Protein AF-A0A1I6D1D0-F1 (afdb_monomer_lite)

Radius of gyration: 14.94 Å; chains: 1; bounding box: 34×13×48 Å

Sequence (60 aa):
MFNPVSYTRIRREVGKVREKVQAALDKVRPALQRDGGDVELVEVTPDGVVKVRLKGACGG

Organism: NCBI:txid1121426

Secondary structure (DSSP, 8-state):
---HHHHHHHHHHHHHHHHHHHHHHHHHHHHHHHTTEEEEEEEE-TTSPEEEEEEESTT-

pLDDT: mean 79.09, std 11.58, range [46.47, 90.31]

Structure (mmCIF, N/CA/C/O backbone):
data_AF-A0A1I6D1D0-F1
#
_entry.id   AF-A0A1I6D1D0-F1
#
loop_
_atom_site.group_PDB
_atom_site.id
_atom_site.type_symbol
_atom_site.label_atom_id
_atom_site.label_alt_id
_atom_site.label_comp_id
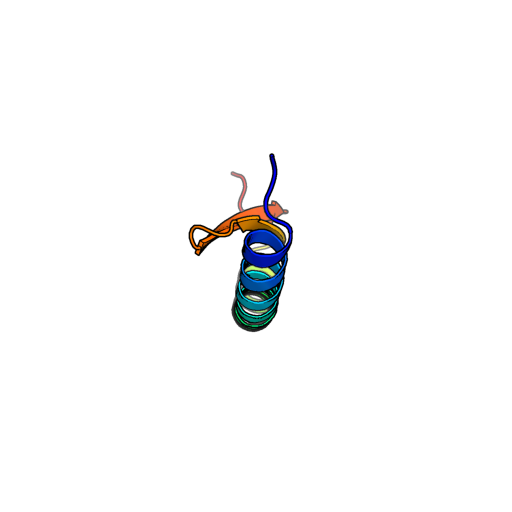_atom_site.label_asym_id
_atom_site.label_entity_id
_atom_site.label_seq_id
_atom_site.pdbx_PDB_ins_code
_atom_site.Cartn_x
_atom_site.Cartn_y
_atom_site.Cartn_z
_atom_site.occupancy
_atom_site.B_iso_or_equiv
_atom_site.auth_seq_id
_atom_site.auth_comp_id
_atom_site.auth_asym_id
_atom_site.auth_atom_id
_atom_site.pdbx_PDB_model_num
ATOM 1 N N . MET A 1 1 ? -4.910 -1.832 33.988 1.00 49.25 1 MET A N 1
ATOM 2 C CA . MET A 1 1 ? -6.345 -1.593 33.718 1.00 49.25 1 MET A CA 1
ATOM 3 C C . MET A 1 1 ? -6.499 -1.255 32.232 1.00 49.25 1 MET A C 1
ATOM 5 O O . MET A 1 1 ? -6.646 -0.101 31.859 1.00 49.25 1 MET A O 1
ATOM 9 N N . PHE A 1 2 ? -6.318 -2.254 31.362 1.00 52.66 2 PHE A N 1
ATOM 10 C CA . PHE A 1 2 ? -6.406 -2.094 29.905 1.00 52.66 2 PHE A CA 1
ATOM 11 C C . PHE A 1 2 ? -7.878 -2.201 29.502 1.00 52.66 2 PHE A C 1
ATOM 13 O O . PHE A 1 2 ? -8.508 -3.224 29.757 1.00 52.66 2 PHE A O 1
ATOM 20 N N . ASN A 1 3 ? -8.441 -1.137 28.930 1.00 55.09 3 ASN A N 1
ATOM 21 C CA . ASN A 1 3 ? -9.844 -1.105 28.529 1.00 55.09 3 ASN A CA 1
ATOM 22 C C . ASN A 1 3 ? -10.028 -1.898 27.208 1.00 55.09 3 ASN A C 1
ATOM 24 O O . ASN A 1 3 ? -9.439 -1.520 26.194 1.00 55.09 3 ASN A O 1
ATOM 28 N N . PRO A 1 4 ? -10.814 -2.993 27.173 1.00 63.44 4 PRO A N 1
ATOM 29 C CA . PRO A 1 4 ? -10.964 -3.836 25.978 1.00 63.44 4 PRO A CA 1
ATOM 30 C C . PRO A 1 4 ? -11.739 -3.157 24.830 1.00 63.44 4 PRO A C 1
ATOM 32 O O . PRO A 1 4 ? -11.651 -3.577 23.670 1.00 63.44 4 PRO A O 1
ATOM 35 N N . VAL A 1 5 ? -12.476 -2.077 25.117 1.00 65.81 5 VAL A N 1
ATOM 36 C CA . VAL A 1 5 ? -13.294 -1.371 24.117 1.00 65.81 5 VAL A CA 1
ATOM 37 C C . VAL A 1 5 ? -12.434 -0.536 23.161 1.00 65.81 5 VAL A C 1
ATOM 39 O O . VAL A 1 5 ? -12.705 -0.503 21.957 1.00 65.81 5 VAL A O 1
ATOM 42 N N . SER A 1 6 ? -11.367 0.098 23.657 1.00 64.75 6 SER A N 1
ATOM 43 C CA . SER A 1 6 ? -10.469 0.928 22.840 1.00 64.75 6 SER A CA 1
ATOM 44 C C . SER A 1 6 ? -9.704 0.094 21.809 1.00 64.75 6 SER A C 1
ATOM 46 O O . SER A 1 6 ? -9.611 0.485 20.648 1.00 64.75 6 SER A O 1
ATOM 48 N N . TYR A 1 7 ? -9.243 -1.101 22.183 1.00 66.38 7 TYR A N 1
ATOM 49 C CA . TYR A 1 7 ? -8.483 -1.974 21.283 1.00 66.38 7 TYR A CA 1
ATOM 50 C C . TYR A 1 7 ? -9.342 -2.591 20.159 1.00 66.38 7 TYR A C 1
ATOM 52 O O . TYR A 1 7 ? -8.874 -2.767 19.033 1.00 66.38 7 TYR A O 1
ATOM 60 N N . THR A 1 8 ? -10.629 -2.848 20.417 1.00 68.69 8 THR A N 1
ATOM 61 C CA . THR A 1 8 ? -11.565 -3.368 19.401 1.00 68.69 8 THR A CA 1
ATOM 62 C C . THR A 1 8 ? -11.867 -2.334 18.310 1.00 68.69 8 THR A C 1
ATOM 64 O O . THR A 1 8 ? -11.953 -2.682 17.130 1.00 68.69 8 THR A O 1
ATOM 67 N N . ARG A 1 9 ? -12.003 -1.050 18.678 1.00 73.50 9 ARG A N 1
ATOM 68 C CA . ARG A 1 9 ? -12.214 0.047 17.717 1.00 73.50 9 ARG A CA 1
ATOM 69 C C . ARG A 1 9 ? -10.998 0.215 16.802 1.00 73.50 9 ARG A C 1
ATOM 71 O O . ARG A 1 9 ? -11.158 0.158 15.585 1.00 73.50 9 ARG A O 1
ATOM 78 N N . ILE A 1 10 ? -9.808 0.252 17.402 1.00 73.38 10 ILE A N 1
ATOM 79 C CA . ILE A 1 10 ? -8.529 0.351 16.691 1.00 73.38 10 ILE A CA 1
ATOM 80 C C . ILE A 1 10 ? -8.346 -0.812 15.704 1.00 73.38 10 ILE A C 1
ATOM 82 O O . ILE A 1 10 ? -8.014 -0.586 14.542 1.00 73.38 10 ILE A O 1
ATOM 86 N N . ARG A 1 11 ? -8.624 -2.062 16.110 1.00 71.75 11 ARG A N 1
ATOM 87 C CA . ARG A 1 11 ? -8.510 -3.218 15.199 1.00 71.75 11 ARG A CA 1
ATOM 88 C C . ARG A 1 11 ? -9.415 -3.114 13.967 1.00 71.75 11 ARG A C 1
ATOM 90 O O . ARG A 1 11 ? -8.997 -3.528 12.888 1.00 71.75 11 ARG A O 1
ATOM 97 N N . ARG A 1 12 ? -10.632 -2.569 14.094 1.00 75.25 12 ARG A N 1
ATOM 98 C CA . ARG A 1 12 ? -11.540 -2.397 12.943 1.00 75.25 12 ARG A CA 1
ATOM 99 C C . ARG A 1 12 ? -11.084 -1.291 11.993 1.00 75.25 12 ARG A C 1
ATOM 101 O O . ARG A 1 12 ? -11.229 -1.443 10.782 1.00 75.25 12 ARG A O 1
ATOM 108 N N . GLU A 1 13 ? -10.533 -0.202 12.521 1.00 76.44 13 GLU A N 1
ATOM 109 C CA . GLU A 1 13 ? -9.983 0.890 11.707 1.00 76.44 13 GLU A CA 1
ATOM 110 C C . GLU A 1 13 ? -8.720 0.453 10.959 1.00 76.44 13 GLU A C 1
ATOM 112 O O . GLU A 1 13 ? -8.667 0.582 9.736 1.00 76.44 13 GLU A O 1
ATOM 117 N N . VAL A 1 14 ? -7.760 -0.170 11.651 1.00 76.75 14 VAL A N 1
ATOM 118 C CA . VAL A 1 14 ? -6.529 -0.689 11.029 1.00 76.75 14 VAL A CA 1
ATOM 119 C C . VAL A 1 14 ? -6.836 -1.773 9.990 1.00 76.75 14 VAL A C 1
ATOM 121 O O . VAL A 1 14 ? -6.205 -1.801 8.934 1.00 76.75 14 VAL A O 1
ATOM 124 N N . GLY A 1 15 ? -7.839 -2.626 10.230 1.00 77.38 15 GLY A N 1
ATOM 125 C CA . GLY A 1 15 ? -8.302 -3.617 9.251 1.00 77.38 15 GLY A CA 1
ATOM 126 C C . GLY A 1 15 ? -8.755 -2.982 7.931 1.00 77.38 15 GLY A C 1
ATOM 127 O O . GLY A 1 15 ? -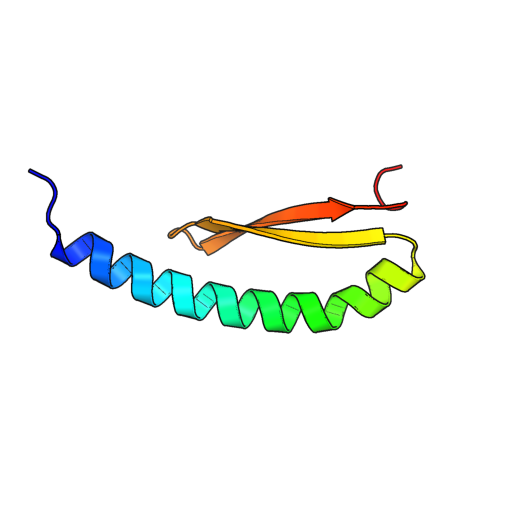8.275 -3.369 6.868 1.00 77.38 15 GLY A O 1
ATOM 128 N N . LYS A 1 16 ? -9.588 -1.933 7.995 1.00 81.38 16 LYS A N 1
ATOM 129 C CA . LYS A 1 16 ? -10.023 -1.186 6.800 1.00 81.38 16 LYS A CA 1
ATOM 130 C C . LYS A 1 16 ? -8.870 -0.486 6.081 1.00 81.38 16 LYS A C 1
ATOM 132 O O . LYS A 1 16 ? -8.879 -0.387 4.855 1.00 81.38 16 LYS A O 1
ATOM 137 N N . VAL A 1 17 ? -7.894 0.040 6.822 1.00 86.62 17 VAL A N 1
ATOM 138 C CA . VAL A 1 17 ? -6.725 0.703 6.223 1.00 86.62 17 VAL A CA 1
ATOM 139 C C . VAL A 1 17 ? -5.832 -0.316 5.519 1.00 86.62 17 VAL A C 1
ATOM 141 O O . VAL A 1 17 ? -5.406 -0.053 4.398 1.00 86.62 17 VAL A O 1
ATOM 144 N N . ARG A 1 18 ? -5.617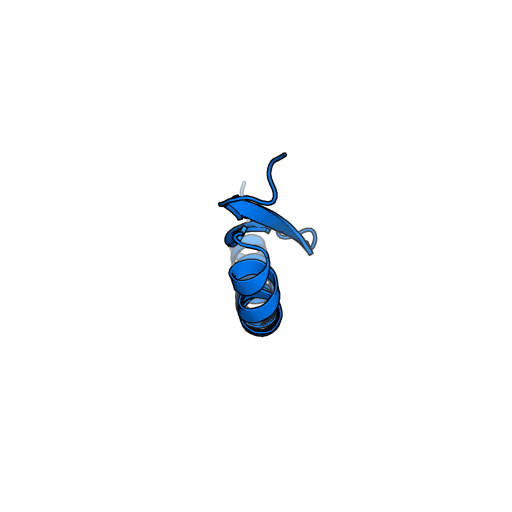 -1.503 6.103 1.00 85.94 18 ARG A N 1
ATOM 145 C CA . ARG A 1 18 ? -4.847 -2.586 5.466 1.00 85.94 18 ARG A CA 1
ATOM 146 C C . ARG A 1 18 ? -5.395 -2.970 4.098 1.00 85.94 18 ARG A C 1
ATOM 148 O O . ARG A 1 18 ? -4.610 -3.092 3.167 1.00 85.94 18 ARG A O 1
ATOM 155 N N . GLU A 1 19 ? -6.709 -3.125 3.962 1.00 87.69 19 GLU A N 1
ATOM 156 C CA . GLU A 1 19 ? -7.338 -3.467 2.678 1.00 87.69 19 GLU A CA 1
ATOM 157 C C . GLU A 1 19 ? -7.088 -2.390 1.613 1.00 87.69 19 GLU A C 1
ATOM 159 O O . GLU A 1 19 ? -6.705 -2.699 0.485 1.00 87.69 19 GLU A O 1
ATOM 164 N N . LYS A 1 20 ? -7.229 -1.110 1.983 1.00 88.88 20 LYS A N 1
ATOM 165 C CA . LYS A 1 20 ? -6.943 0.016 1.079 1.00 88.88 20 LYS A CA 1
ATOM 166 C C . LYS A 1 20 ? -5.474 0.074 0.674 1.00 88.88 20 LYS A C 1
ATOM 168 O O . LYS A 1 20 ? -5.171 0.317 -0.491 1.00 88.88 20 LYS A O 1
ATOM 173 N N . VAL A 1 21 ? -4.575 -0.144 1.631 1.00 88.56 21 VAL A N 1
ATOM 174 C CA . VAL A 1 21 ? -3.130 -0.178 1.392 1.00 88.56 21 VAL A CA 1
ATOM 175 C C . VAL A 1 21 ? -2.778 -1.338 0.467 1.00 88.56 21 VAL A C 1
ATOM 177 O O . VAL A 1 21 ? -2.043 -1.128 -0.488 1.00 88.56 21 VAL A O 1
ATOM 180 N N . GLN A 1 22 ? -3.345 -2.527 0.679 1.00 87.81 22 GLN A N 1
ATOM 181 C CA . GLN A 1 22 ? -3.117 -3.681 -0.190 1.00 87.81 22 GLN A CA 1
ATOM 182 C C . GLN A 1 22 ? -3.564 -3.393 -1.628 1.00 87.81 22 GLN A C 1
ATOM 184 O O . GLN A 1 22 ? -2.777 -3.559 -2.554 1.00 87.81 22 GLN A O 1
ATOM 189 N N . ALA A 1 23 ? -4.771 -2.851 -1.812 1.00 90.31 23 ALA A N 1
ATOM 190 C CA . ALA A 1 23 ? -5.275 -2.483 -3.134 1.00 90.31 23 ALA A CA 1
ATOM 191 C C . ALA A 1 23 ? -4.425 -1.398 -3.823 1.00 90.31 23 ALA A C 1
ATOM 193 O O . ALA A 1 23 ? -4.329 -1.367 -5.050 1.00 90.31 23 ALA A O 1
ATOM 194 N N . ALA A 1 24 ? -3.818 -0.490 -3.053 1.00 90.19 24 ALA A N 1
ATOM 195 C CA . ALA A 1 24 ? -2.869 0.483 -3.581 1.00 90.19 24 ALA A CA 1
ATOM 196 C C . ALA A 1 24 ? -1.545 -0.187 -3.979 1.00 90.19 24 ALA A C 1
ATOM 198 O O . ALA A 1 24 ? -1.072 0.030 -5.091 1.00 90.19 24 ALA A O 1
ATOM 199 N N . LEU A 1 25 ? -0.982 -1.040 -3.118 1.00 88.50 25 LEU A N 1
ATOM 200 C CA . LEU A 1 25 ? 0.251 -1.783 -3.390 1.00 88.50 25 LEU A CA 1
ATOM 201 C C . LEU A 1 25 ? 0.115 -2.682 -4.623 1.00 88.50 25 LEU A C 1
ATOM 203 O O . LEU A 1 25 ? 1.024 -2.709 -5.448 1.00 88.50 25 LEU A O 1
ATOM 207 N N . ASP A 1 26 ? -1.030 -3.337 -4.814 1.00 89.62 26 ASP A N 1
ATOM 208 C CA . ASP A 1 26 ? -1.290 -4.192 -5.978 1.00 89.62 26 ASP A CA 1
ATOM 209 C C . ASP A 1 26 ? -1.276 -3.418 -7.306 1.00 89.62 26 ASP A C 1
ATOM 211 O O . ASP A 1 26 ? -0.927 -3.979 -8.341 1.00 89.62 26 ASP A O 1
ATOM 215 N N . LYS A 1 27 ? -1.575 -2.111 -7.292 1.00 90.12 27 LYS A N 1
ATOM 216 C CA . LYS A 1 27 ? -1.446 -1.249 -8.480 1.00 90.12 27 LYS A CA 1
ATOM 217 C C . LYS A 1 27 ? -0.003 -0.850 -8.775 1.00 90.12 27 LYS A C 1
ATOM 219 O O . LYS A 1 27 ? 0.329 -0.603 -9.929 1.00 90.12 27 LYS A O 1
ATOM 224 N N . VAL A 1 28 ? 0.842 -0.761 -7.748 1.00 86.69 28 VAL A N 1
ATOM 225 C CA . VAL A 1 28 ? 2.243 -0.321 -7.871 1.00 86.69 28 VAL A CA 1
ATOM 226 C C . VAL A 1 28 ? 3.182 -1.507 -8.126 1.00 86.69 28 VAL A C 1
ATOM 228 O O . VAL A 1 28 ? 4.194 -1.359 -8.807 1.00 86.69 28 VAL A O 1
ATOM 231 N N . ARG A 1 29 ? 2.822 -2.710 -7.661 1.00 86.06 29 ARG A N 1
ATOM 232 C CA . ARG A 1 29 ? 3.571 -3.963 -7.858 1.00 86.06 29 ARG A CA 1
ATOM 233 C C . ARG A 1 29 ? 4.005 -4.234 -9.300 1.00 86.06 29 ARG A C 1
ATOM 235 O O . ARG A 1 29 ? 5.179 -4.534 -9.479 1.00 86.06 29 ARG A O 1
ATOM 242 N N . PRO A 1 30 ? 3.149 -4.089 -10.330 1.00 87.94 30 PRO A N 1
ATOM 243 C CA . PRO A 1 30 ? 3.567 -4.314 -11.710 1.00 87.94 30 PRO A CA 1
ATOM 244 C C . PRO A 1 30 ? 4.693 -3.375 -12.148 1.00 87.94 30 PRO A C 1
ATOM 246 O O . PRO A 1 30 ? 5.565 -3.788 -12.901 1.00 87.94 30 PRO A O 1
ATOM 249 N N . ALA A 1 31 ? 4.695 -2.124 -11.679 1.00 86.50 31 ALA A N 1
ATOM 250 C CA . ALA A 1 31 ? 5.774 -1.184 -11.973 1.00 86.50 31 ALA A CA 1
ATOM 251 C C . ALA A 1 31 ? 7.068 -1.609 -11.266 1.00 86.50 31 ALA A C 1
ATOM 253 O O . ALA A 1 31 ? 8.096 -1.764 -11.914 1.00 86.50 31 ALA A O 1
ATOM 254 N N . LEU A 1 32 ? 6.989 -1.923 -9.970 1.00 83.62 32 LEU A N 1
ATOM 255 C CA . LEU A 1 32 ? 8.151 -2.356 -9.189 1.00 83.62 32 LEU A CA 1
ATOM 256 C C . LEU A 1 32 ? 8.762 -3.660 -9.719 1.00 83.62 32 LEU A C 1
ATOM 258 O O . LEU A 1 32 ? 9.979 -3.766 -9.806 1.00 83.62 32 LEU A O 1
ATOM 262 N N . GLN A 1 33 ? 7.934 -4.622 -10.134 1.00 84.50 33 GLN A N 1
ATOM 263 C CA . GLN A 1 33 ? 8.379 -5.886 -10.731 1.00 84.50 33 GLN A CA 1
ATOM 264 C C . GLN A 1 33 ? 9.053 -5.691 -12.088 1.00 84.50 33 GLN A C 1
ATOM 266 O O . GLN A 1 33 ? 10.018 -6.391 -12.392 1.00 84.50 33 GLN A O 1
ATOM 271 N N . ARG A 1 34 ? 8.592 -4.722 -12.892 1.00 83.44 34 A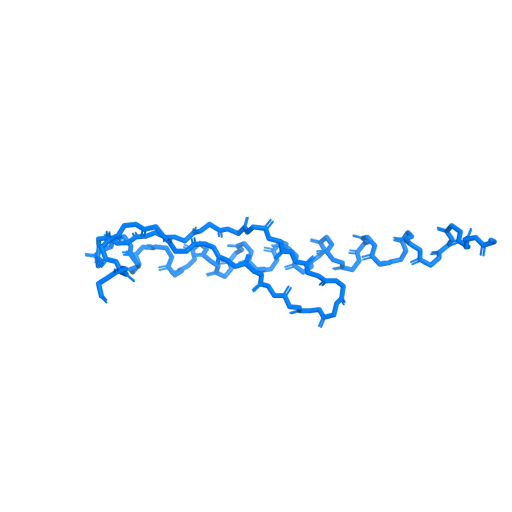RG A N 1
ATOM 272 C CA . ARG A 1 34 ? 9.268 -4.338 -14.142 1.00 83.44 34 ARG A CA 1
ATOM 273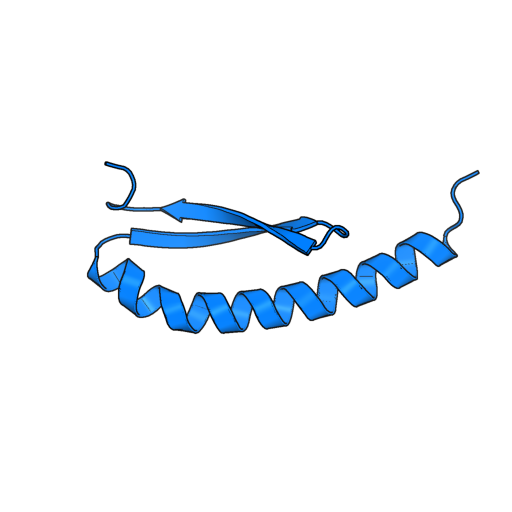 C C . ARG A 1 34 ? 10.645 -3.735 -13.890 1.00 83.44 34 ARG A C 1
ATOM 275 O O . ARG A 1 34 ? 11.554 -3.999 -14.670 1.00 83.44 34 ARG A O 1
ATOM 282 N N . ASP A 1 35 ? 10.798 -3.012 -12.787 1.00 82.19 35 ASP A N 1
ATOM 283 C CA . ASP A 1 35 ? 12.077 -2.459 -12.333 1.00 82.19 35 ASP A CA 1
ATOM 284 C C . ASP A 1 35 ? 12.942 -3.503 -11.587 1.00 82.19 35 ASP A C 1
ATOM 286 O O . ASP A 1 35 ? 14.000 -3.182 -11.047 1.00 82.19 35 ASP A O 1
ATOM 290 N N . GLY A 1 36 ? 12.517 -4.774 -11.548 1.00 81.06 36 GLY A N 1
ATOM 291 C CA . GLY A 1 36 ? 13.243 -5.875 -10.905 1.00 81.06 36 GLY A CA 1
ATOM 292 C C . GLY A 1 36 ? 13.117 -5.914 -9.378 1.00 81.06 36 GLY A C 1
ATOM 293 O O . GLY A 1 36 ? 13.868 -6.631 -8.714 1.00 81.06 36 GLY A O 1
ATOM 294 N N . GLY A 1 37 ? 12.194 -5.142 -8.806 1.00 85.31 37 GLY A N 1
ATOM 295 C CA . GLY A 1 37 ? 11.861 -5.102 -7.386 1.00 85.31 37 GLY A CA 1
ATOM 296 C C . GLY A 1 37 ? 10.500 -5.725 -7.052 1.00 85.31 37 GLY A C 1
ATOM 297 O O . GLY A 1 37 ? 9.769 -6.209 -7.905 1.00 85.31 37 GLY A O 1
ATOM 298 N N . ASP A 1 38 ? 10.136 -5.711 -5.778 1.00 85.69 38 ASP A N 1
ATOM 299 C CA . ASP A 1 38 ? 8.810 -6.066 -5.276 1.00 85.69 38 ASP A CA 1
ATOM 300 C C . ASP A 1 38 ? 8.564 -5.358 -3.936 1.00 85.69 38 ASP A C 1
ATOM 302 O O . ASP A 1 38 ? 9.490 -4.847 -3.301 1.00 85.69 38 ASP A O 1
ATOM 306 N N . VAL A 1 39 ? 7.311 -5.319 -3.492 1.00 86.31 39 VAL A N 1
ATOM 307 C CA . VAL A 1 39 ? 6.915 -4.714 -2.221 1.00 86.31 39 VAL A CA 1
ATOM 308 C C . VAL A 1 39 ? 5.993 -5.637 -1.433 1.00 86.31 39 VAL A C 1
ATOM 310 O O . VAL A 1 39 ? 5.008 -6.187 -1.940 1.00 86.31 39 VAL A O 1
ATOM 313 N N . GLU A 1 40 ? 6.307 -5.777 -0.149 1.00 87.19 40 GLU A N 1
ATOM 314 C CA . GLU A 1 40 ? 5.529 -6.543 0.816 1.00 87.19 40 GLU A CA 1
ATOM 315 C C . GLU A 1 40 ? 5.073 -5.654 1.973 1.00 87.19 40 GLU A C 1
ATOM 317 O O . GLU A 1 40 ? 5.860 -4.901 2.549 1.00 87.19 40 GLU A O 1
ATOM 322 N N . LEU A 1 41 ? 3.793 -5.751 2.328 1.00 88.12 41 LEU A N 1
ATOM 323 C CA . LEU A 1 41 ? 3.231 -5.060 3.481 1.00 88.12 41 LEU A CA 1
ATOM 324 C C . LEU A 1 41 ? 3.606 -5.801 4.772 1.00 88.12 41 LEU A C 1
ATOM 326 O O . LEU A 1 41 ? 3.169 -6.930 4.978 1.00 88.12 41 LEU A O 1
ATOM 330 N N . VAL A 1 42 ? 4.373 -5.154 5.650 1.00 89.19 42 VAL A N 1
ATOM 331 C CA . VAL A 1 42 ? 4.839 -5.747 6.916 1.00 89.19 42 VAL A CA 1
ATOM 332 C C . VAL A 1 42 ? 3.877 -5.429 8.054 1.00 89.19 42 VAL A C 1
ATOM 334 O O . VAL A 1 42 ? 3.460 -6.313 8.798 1.00 89.19 42 VAL A O 1
ATOM 337 N N . GLU A 1 43 ? 3.518 -4.156 8.202 1.00 85.81 43 GLU A N 1
ATOM 338 C CA . GLU A 1 43 ? 2.725 -3.682 9.332 1.00 85.81 43 GLU A CA 1
ATOM 339 C C . GLU A 1 43 ? 1.950 -2.421 8.944 1.00 85.81 43 GLU A C 1
ATOM 341 O O . GLU A 1 43 ? 2.430 -1.591 8.172 1.00 85.81 43 GLU A O 1
ATOM 346 N N . VAL A 1 44 ? 0.758 -2.260 9.514 1.00 85.75 44 VAL A N 1
ATOM 347 C CA . VAL A 1 44 ? 0.026 -0.990 9.511 1.00 85.75 44 VAL A CA 1
ATOM 348 C C . VAL A 1 44 ? -0.236 -0.633 10.963 1.00 85.75 44 VAL A C 1
ATOM 350 O O . VAL A 1 44 ? -0.931 -1.374 11.662 1.00 85.75 44 VAL A O 1
ATOM 353 N N . THR A 1 45 ? 0.348 0.469 11.424 1.00 84.44 45 THR A N 1
ATOM 354 C CA . THR A 1 45 ? 0.162 0.946 12.794 1.00 84.44 45 THR A CA 1
ATOM 355 C C . THR A 1 45 ? -1.177 1.683 12.922 1.00 84.44 45 THR A C 1
ATOM 357 O O . THR A 1 45 ? -1.712 2.191 11.930 1.00 84.44 45 THR A O 1
ATOM 360 N N . PRO A 1 46 ? -1.745 1.766 14.137 1.00 79.56 46 PRO A N 1
ATOM 361 C CA . PRO A 1 46 ? -2.943 2.569 14.393 1.00 79.56 46 PRO A CA 1
ATOM 362 C C . PRO A 1 46 ? -2.766 4.064 14.100 1.00 79.56 46 PRO A C 1
ATOM 364 O O . PRO A 1 46 ? -3.751 4.741 13.828 1.00 79.56 46 PRO A O 1
ATOM 367 N N . ASP A 1 47 ? -1.529 4.558 14.081 1.00 80.62 47 ASP A N 1
ATOM 368 C CA . ASP A 1 47 ? -1.187 5.947 13.752 1.00 80.62 47 ASP A CA 1
ATOM 369 C C . ASP A 1 47 ? -1.212 6.230 12.237 1.00 80.62 47 ASP A C 1
ATOM 371 O O . ASP A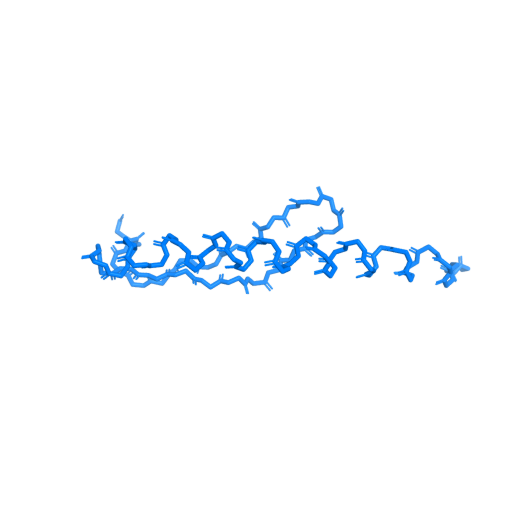 1 47 ? -0.850 7.317 11.794 1.00 80.62 47 ASP A O 1
ATOM 375 N N . GLY A 1 48 ? -1.606 5.244 11.422 1.00 80.19 48 GLY A N 1
ATOM 376 C CA . GLY A 1 48 ? -1.652 5.360 9.964 1.00 80.19 48 GLY A CA 1
ATOM 377 C C . GLY A 1 48 ? -0.294 5.187 9.283 1.00 80.19 48 GLY A C 1
ATOM 378 O O . GLY A 1 48 ? -0.180 5.442 8.084 1.00 80.19 48 GLY A O 1
ATOM 379 N N . VAL A 1 49 ? 0.732 4.734 10.010 1.00 85.94 49 VAL A N 1
ATOM 380 C CA . VAL A 1 49 ? 2.057 4.470 9.441 1.00 85.94 49 VAL A CA 1
ATOM 381 C C . VAL A 1 49 ? 2.081 3.067 8.848 1.00 85.94 49 VAL A C 1
ATOM 383 O O . VAL A 1 49 ? 1.799 2.073 9.519 1.00 85.94 49 VAL A O 1
ATOM 386 N N . VAL A 1 50 ? 2.443 2.985 7.572 1.00 88.75 50 VAL A N 1
ATOM 387 C CA . VAL A 1 50 ? 2.545 1.731 6.828 1.00 88.75 50 VAL A CA 1
ATOM 388 C C . VAL A 1 50 ? 4.015 1.361 6.697 1.00 88.75 50 VAL A C 1
ATOM 390 O O . VAL A 1 50 ? 4.789 2.084 6.073 1.00 88.75 50 VAL A O 1
ATOM 393 N N . LYS A 1 51 ? 4.405 0.217 7.259 1.00 88.81 51 LYS A N 1
ATOM 394 C CA . LYS A 1 51 ? 5.731 -0.359 7.039 1.00 88.81 51 LYS A CA 1
ATOM 395 C C . LYS A 1 51 ? 5.660 -1.345 5.892 1.00 88.81 51 LYS A C 1
ATOM 397 O O . LYS A 1 51 ? 4.920 -2.331 5.942 1.00 88.81 51 LYS A O 1
ATOM 402 N N . VAL A 1 52 ? 6.477 -1.093 4.884 1.00 89.06 52 VAL A N 1
ATOM 403 C CA . VAL A 1 52 ? 6.658 -1.983 3.744 1.00 89.06 52 VAL A CA 1
ATOM 404 C C . VAL A 1 52 ? 8.099 -2.456 3.683 1.00 89.06 52 VAL A C 1
ATOM 406 O O . VAL A 1 52 ? 9.017 -1.755 4.106 1.00 89.06 52 VAL A O 1
ATOM 409 N N . ARG A 1 53 ? 8.295 -3.657 3.150 1.00 86.94 53 ARG A N 1
ATOM 410 C CA . ARG A 1 53 ? 9.606 -4.195 2.820 1.00 86.94 53 ARG A CA 1
ATOM 411 C C . ARG A 1 53 ? 9.732 -4.237 1.311 1.00 86.94 53 ARG A C 1
ATOM 413 O O . ARG A 1 53 ? 8.971 -4.937 0.646 1.00 86.94 53 ARG A O 1
ATOM 420 N N . LEU A 1 54 ? 10.699 -3.492 0.795 1.00 86.44 54 LEU A N 1
ATOM 421 C CA . LEU A 1 54 ? 11.099 -3.585 -0.599 1.00 86.44 54 LEU A CA 1
ATOM 422 C C . LEU A 1 54 ? 11.986 -4.825 -0.765 1.00 86.44 54 LEU A C 1
ATOM 424 O O . LEU A 1 54 ? 12.833 -5.120 0.082 1.00 86.44 54 LEU A O 1
ATOM 428 N N . LYS A 1 55 ? 11.744 -5.588 -1.823 1.00 79.06 55 LYS A N 1
ATOM 429 C CA . LYS A 1 55 ? 12.499 -6.780 -2.219 1.00 79.06 55 LYS A CA 1
ATOM 430 C C . LYS A 1 55 ? 13.039 -6.571 -3.638 1.00 79.06 55 LYS A C 1
ATOM 432 O O . LYS A 1 55 ? 12.479 -5.787 -4.391 1.00 79.06 55 LYS A O 1
ATOM 437 N N . GLY A 1 56 ? 14.108 -7.272 -4.008 1.00 75.50 56 GLY A N 1
ATOM 438 C CA . GLY A 1 56 ? 14.676 -7.241 -5.364 1.00 75.50 56 GLY A CA 1
ATOM 439 C C . GLY A 1 56 ? 15.675 -6.104 -5.622 1.00 75.50 56 GLY A C 1
ATOM 440 O O . GLY A 1 56 ? 16.333 -5.630 -4.700 1.00 75.50 56 GLY A O 1
ATOM 441 N N . ALA A 1 57 ? 15.809 -5.709 -6.890 1.00 62.53 57 ALA A N 1
ATOM 442 C CA . ALA A 1 57 ? 16.863 -4.831 -7.411 1.00 62.53 57 ALA A CA 1
ATOM 443 C C . ALA A 1 57 ? 16.746 -3.355 -6.988 1.00 62.53 57 ALA A C 1
ATOM 445 O O . ALA A 1 57 ? 17.688 -2.592 -7.167 1.00 62.53 57 ALA A O 1
ATOM 446 N N . CYS A 1 58 ? 15.634 -2.952 -6.368 1.00 55.00 58 CYS A N 1
ATOM 447 C CA . CYS A 1 58 ? 15.418 -1.591 -5.856 1.00 55.00 58 CYS A CA 1
ATOM 448 C C . CYS A 1 58 ? 16.141 -1.326 -4.509 1.00 55.00 58 CYS A C 1
ATOM 450 O O . CYS A 1 58 ? 15.739 -0.463 -3.735 1.00 55.00 58 CYS A O 1
ATOM 452 N N . GLY A 1 59 ? 17.168 -2.121 -4.196 1.00 54.44 59 GLY A N 1
ATOM 453 C CA . GLY A 1 59 ? 17.993 -2.033 -2.986 1.00 54.44 59 GLY A CA 1
ATOM 454 C C . GLY A 1 59 ? 19.473 -1.780 -3.281 1.00 54.44 59 GLY A C 1
ATOM 455 O O . GLY A 1 59 ? 20.315 -2.214 -2.496 1.00 54.44 59 GLY A O 1
ATOM 456 N N . GLY A 1 60 ? 19.769 -1.170 -4.434 1.00 46.47 60 GLY A N 1
ATOM 457 C CA . GLY A 1 60 ? 21.081 -0.615 -4.776 1.00 46.47 60 GLY A CA 1
ATOM 458 C C . GLY A 1 60 ? 21.172 0.859 -4.417 1.00 46.47 60 GLY A C 1
ATOM 459 O O . GLY A 1 60 ? 20.150 1.558 -4.599 1.00 46.47 60 GLY A O 1
#

InterPro domains:
  IPR001075 NIF system FeS cluster assembly, NifU, C-terminal [PF01106] (21-60)
  IPR034904 Fe-S cluster assembly domain superfamily [G3DSA:3.30.300.130] (9-60)
  IPR034904 Fe-S cluster assembly domain superfamily [SSF117916] (15-60)

Foldseek 3Di:
DDDPVVVVVLVVVQVVLVVVVVVVQVVCQVVQVVVQKGKDFDDQDSVRDTDIDIGGDVPD